Protein AF-A0A8K0NF55-F1 (afdb_monomer_lite)

Organism: NCBI:txid83212

Radius of gyration: 12.43 Å; chains: 1; bounding box: 38×30×27 Å

Sequence (95 aa):
MPTELEELVGFVAHANPQIRLAATENLVPYSLSEPAIFKTDGLKPIKHLKLLIRDHPKIAEHVLTILINLAGDPDVLRDLASDDAFIGVVLDHIV

InterPro domains:
  IPR016024 Armadillo-type fold [SSF48371] (4-85)

pLDDT: mean 95.07, std 5.81, range [56.84, 98.56]

Structure (mmCIF, N/CA/C/O backbone):
data_AF-A0A8K0NF55-F1
#
_entry.id   AF-A0A8K0NF55-F1
#
loop_
_atom_site.group_PDB
_atom_site.id
_atom_site.type_symbol
_atom_site.label_atom_id
_atom_site.label_alt_id
_atom_site.label_comp_id
_atom_site.label_asym_id
_atom_site.label_entity_id
_atom_site.label_seq_id
_atom_site.pdbx_PDB_ins_code
_atom_site.Cartn_x
_atom_site.Cartn_y
_atom_site.Cartn_z
_atom_site.occupancy
_atom_site.B_iso_or_equiv
_atom_site.auth_seq_id
_atom_site.auth_comp_id
_atom_site.auth_asym_id
_atom_site.auth_atom_id
_atom_site.pdbx_PDB_model_num
ATOM 1 N N . MET A 1 1 ? -19.345 11.347 -0.737 1.00 72.50 1 MET A N 1
ATOM 2 C CA . MET A 1 1 ? -18.258 12.177 -1.290 1.00 72.50 1 MET A CA 1
ATOM 3 C C . MET A 1 1 ? -16.984 11.631 -0.684 1.00 72.50 1 MET A C 1
ATOM 5 O O . MET A 1 1 ? -16.989 11.507 0.537 1.00 72.50 1 MET A O 1
ATOM 9 N N . PRO A 1 2 ? -15.996 11.211 -1.485 1.00 77.75 2 PRO A N 1
ATOM 10 C CA . PRO A 1 2 ? -14.702 10.818 -0.943 1.00 77.75 2 PRO A CA 1
ATOM 11 C C . PRO A 1 2 ? -14.030 12.025 -0.278 1.00 77.75 2 PRO A C 1
ATOM 13 O O . PRO A 1 2 ? -14.251 13.170 -0.674 1.00 77.75 2 PRO A O 1
ATOM 16 N N . THR A 1 3 ? -13.271 11.767 0.777 1.00 91.94 3 THR A N 1
ATOM 17 C CA . THR A 1 3 ? -12.401 12.767 1.408 1.00 91.94 3 THR A CA 1
ATOM 18 C C . THR A 1 3 ? -11.175 13.043 0.533 1.00 91.94 3 THR A C 1
ATOM 20 O O . THR A 1 3 ? -10.824 12.225 -0.317 1.00 91.94 3 THR A O 1
ATOM 23 N N . GLU A 1 4 ? -10.473 14.156 0.768 1.00 94.00 4 GLU A N 1
ATOM 24 C CA . GLU A 1 4 ? -9.234 14.488 0.038 1.00 94.00 4 GLU A CA 1
ATOM 25 C C . GLU A 1 4 ? -8.181 13.367 0.139 1.00 94.00 4 GLU A C 1
ATOM 27 O O . GLU A 1 4 ? -7.491 13.063 -0.834 1.00 94.00 4 GLU A O 1
ATOM 32 N N . LEU A 1 5 ? -8.094 12.694 1.293 1.00 94.12 5 LEU A N 1
ATOM 33 C CA . LEU A 1 5 ? -7.184 11.563 1.491 1.00 94.12 5 LEU A CA 1
ATOM 34 C C . LEU A 1 5 ? -7.627 10.308 0.732 1.00 94.12 5 LEU A C 1
ATOM 36 O O . LEU A 1 5 ? -6.790 9.609 0.168 1.00 94.12 5 LEU A O 1
ATOM 40 N N . GLU A 1 6 ? -8.927 10.021 0.670 1.00 93.12 6 GLU A N 1
ATOM 41 C CA . GLU A 1 6 ? -9.442 8.903 -0.130 1.00 93.12 6 GLU A CA 1
ATOM 42 C C . GLU A 1 6 ? -9.233 9.139 -1.634 1.00 93.12 6 GLU A C 1
ATOM 44 O O . GLU A 1 6 ? -8.886 8.206 -2.362 1.00 93.12 6 GLU A O 1
ATOM 49 N N . GLU A 1 7 ? -9.372 10.383 -2.104 1.00 94.44 7 GLU A N 1
ATOM 50 C CA . GLU A 1 7 ? -9.021 10.761 -3.477 1.00 94.44 7 GLU A CA 1
ATOM 51 C C . GLU A 1 7 ? -7.520 10.584 -3.740 1.00 94.44 7 GLU A C 1
ATOM 53 O O . GLU A 1 7 ? -7.135 10.003 -4.760 1.00 94.44 7 GLU A O 1
ATOM 58 N N . LEU A 1 8 ? -6.669 10.995 -2.791 1.00 96.31 8 LEU A N 1
ATOM 59 C CA . LEU A 1 8 ? -5.220 10.811 -2.872 1.00 96.31 8 LEU A CA 1
ATOM 60 C C . LEU A 1 8 ? -4.830 9.328 -2.968 1.00 96.31 8 LEU A C 1
ATOM 62 O O . LEU A 1 8 ? -4.000 8.957 -3.802 1.00 96.31 8 LEU A O 1
ATOM 66 N N . VAL A 1 9 ? -5.469 8.462 -2.177 1.00 96.88 9 VAL A N 1
ATOM 67 C CA . VAL A 1 9 ? -5.312 7.000 -2.267 1.00 96.88 9 VAL A CA 1
ATOM 68 C C . VAL A 1 9 ? -5.760 6.469 -3.636 1.00 96.88 9 VAL A C 1
ATOM 70 O O . VAL A 1 9 ? -5.155 5.541 -4.179 1.00 96.88 9 VAL A O 1
ATOM 73 N N . GLY A 1 10 ? -6.776 7.078 -4.250 1.00 95.44 10 GLY A N 1
ATOM 74 C CA . GLY A 1 10 ? -7.214 6.749 -5.607 1.00 95.44 10 GLY A CA 1
ATOM 75 C C . GLY A 1 10 ? -6.125 6.949 -6.670 1.00 95.44 10 GLY A C 1
ATOM 76 O O . GLY A 1 10 ? -6.023 6.153 -7.609 1.00 95.44 10 GLY A O 1
ATOM 77 N N . PHE A 1 11 ? -5.256 7.952 -6.507 1.00 97.00 11 PHE A N 1
ATOM 78 C CA . PHE A 1 11 ? -4.189 8.257 -7.471 1.00 97.00 11 PHE A CA 1
ATOM 79 C C . PHE A 1 11 ? -3.059 7.229 -7.519 1.00 97.00 11 PHE A C 1
ATOM 81 O O . PHE A 1 11 ? -2.304 7.193 -8.492 1.00 97.00 11 PHE A O 1
ATOM 88 N N . VAL A 1 12 ? -2.973 6.335 -6.535 1.00 95.75 12 VAL A N 1
ATOM 89 C CA . VAL A 1 12 ? -1.982 5.252 -6.507 1.00 95.75 12 VAL A CA 1
ATOM 90 C C . VAL A 1 12 ? -2.144 4.324 -7.724 1.00 95.75 12 VAL A C 1
ATOM 92 O O . VAL A 1 12 ? -1.165 3.822 -8.261 1.00 95.75 12 VAL A O 1
ATOM 95 N N . ALA A 1 13 ? -3.363 4.157 -8.246 1.00 93.06 13 ALA A N 1
ATOM 96 C CA . ALA A 1 13 ? -3.629 3.354 -9.447 1.00 93.06 13 ALA A CA 1
ATOM 97 C C . ALA A 1 13 ? -3.651 4.164 -10.757 1.00 93.06 13 ALA A C 1
ATOM 99 O O . ALA A 1 13 ? -4.085 3.663 -11.796 1.00 93.06 13 ALA A O 1
ATOM 100 N N . HIS A 1 14 ? -3.224 5.428 -10.735 1.00 96.75 14 HIS A N 1
ATOM 101 C CA . HIS A 1 14 ? -3.292 6.291 -11.909 1.00 96.75 14 HIS A CA 1
ATOM 102 C C . HIS A 1 14 ? -2.303 5.845 -13.002 1.00 96.75 14 HIS A C 1
ATOM 104 O O . HIS A 1 14 ? -1.182 5.439 -12.708 1.00 96.75 14 HIS A O 1
ATOM 110 N N . ALA A 1 15 ? -2.671 5.965 -14.283 1.00 94.62 15 ALA A N 1
ATOM 111 C CA . ALA A 1 15 ? -1.836 5.503 -15.403 1.00 94.62 15 ALA A CA 1
ATOM 112 C C . ALA A 1 15 ? -0.504 6.272 -15.541 1.00 94.62 15 ALA A C 1
ATOM 114 O O . ALA A 1 15 ? 0.514 5.703 -15.932 1.00 94.62 15 ALA A O 1
ATOM 115 N N . ASN A 1 16 ? -0.496 7.560 -15.186 1.00 96.56 16 ASN A N 1
ATOM 116 C CA . ASN A 1 16 ? 0.694 8.416 -15.221 1.00 96.56 16 ASN A CA 1
ATOM 117 C C . ASN A 1 16 ? 1.642 8.143 -14.024 1.00 96.56 16 ASN A C 1
ATOM 119 O O . ASN A 1 16 ? 1.236 8.407 -12.888 1.00 96.56 16 ASN A O 1
ATOM 123 N N . PRO A 1 17 ? 2.904 7.716 -14.250 1.00 95.94 17 PRO A N 1
ATOM 124 C CA . PRO A 1 17 ? 3.876 7.458 -13.181 1.00 95.94 17 PRO A CA 1
ATOM 125 C C . PRO A 1 17 ? 4.194 8.671 -12.300 1.00 95.94 17 PRO A C 1
ATOM 127 O O . PRO A 1 17 ? 4.417 8.512 -11.107 1.00 95.94 17 PRO A O 1
ATOM 130 N N . GLN A 1 18 ? 4.176 9.890 -12.852 1.00 97.31 18 GLN A N 1
ATOM 131 C CA . GLN A 1 18 ? 4.424 11.118 -12.083 1.00 97.31 18 GLN A CA 1
ATOM 132 C C . GLN A 1 18 ? 3.334 11.347 -11.027 1.00 97.31 18 GLN A C 1
ATOM 134 O O . GLN A 1 18 ? 3.624 11.775 -9.914 1.00 97.31 18 GLN A O 1
ATOM 139 N N . ILE A 1 19 ? 2.084 11.012 -11.363 1.00 97.75 19 ILE A N 1
ATOM 140 C CA . ILE A 1 19 ? 0.954 11.116 -10.433 1.00 97.75 19 ILE A CA 1
ATOM 141 C C . ILE A 1 19 ? 1.076 10.055 -9.338 1.00 97.75 19 ILE A C 1
ATOM 143 O O . ILE A 1 19 ? 0.894 10.376 -8.169 1.00 97.75 19 ILE A O 1
ATOM 147 N N . ARG A 1 20 ? 1.456 8.819 -9.688 1.00 97.69 20 ARG A N 1
ATOM 148 C CA . ARG A 1 20 ? 1.711 7.769 -8.688 1.00 97.69 20 ARG A CA 1
ATOM 149 C C . ARG A 1 20 ? 2.860 8.133 -7.755 1.00 97.69 20 ARG A C 1
ATOM 151 O O . ARG A 1 20 ? 2.748 7.927 -6.551 1.00 97.69 20 ARG A O 1
ATOM 158 N N . LEU A 1 21 ? 3.937 8.707 -8.290 1.00 97.94 21 LEU A N 1
ATOM 159 C CA . LEU A 1 21 ? 5.065 9.186 -7.495 1.00 97.94 21 LEU A CA 1
ATOM 160 C C . LEU A 1 21 ? 4.617 10.243 -6.485 1.00 97.94 21 LEU A C 1
ATOM 162 O O . LEU A 1 21 ? 4.826 10.054 -5.292 1.00 97.94 21 LEU A O 1
ATOM 166 N N . ALA A 1 22 ? 3.935 11.294 -6.944 1.00 98.19 22 ALA A N 1
ATOM 167 C CA . ALA A 1 22 ? 3.429 12.334 -6.056 1.00 98.19 22 ALA A CA 1
ATOM 168 C C . ALA A 1 22 ? 2.441 11.776 -5.018 1.00 98.19 22 ALA A C 1
ATOM 170 O O . ALA A 1 22 ? 2.512 12.136 -3.846 1.00 98.19 22 ALA A O 1
ATOM 171 N N . ALA A 1 23 ? 1.541 10.874 -5.419 1.00 98.12 23 ALA A N 1
ATOM 172 C CA . ALA A 1 23 ? 0.587 10.259 -4.503 1.00 98.12 23 ALA A CA 1
ATOM 173 C C . ALA A 1 23 ? 1.297 9.442 -3.417 1.00 98.12 23 ALA A C 1
ATOM 175 O O . ALA A 1 23 ? 1.073 9.664 -2.233 1.00 98.12 23 ALA A O 1
ATOM 176 N N . THR A 1 24 ? 2.187 8.530 -3.811 1.00 98.06 24 THR A N 1
ATOM 177 C CA . THR A 1 24 ? 2.911 7.662 -2.869 1.00 98.06 24 THR A CA 1
ATOM 178 C C . THR A 1 24 ? 3.822 8.450 -1.931 1.00 98.06 24 THR A C 1
ATOM 180 O O . THR A 1 24 ? 3.811 8.160 -0.741 1.00 98.06 24 THR A O 1
ATOM 183 N N . GLU A 1 25 ? 4.520 9.486 -2.412 1.00 98.38 25 GLU A N 1
ATOM 184 C CA . GLU A 1 25 ? 5.342 10.383 -1.582 1.00 98.38 25 GLU A CA 1
ATOM 185 C C . GLU A 1 25 ? 4.503 11.086 -0.502 1.00 98.38 25 GLU A C 1
ATOM 187 O O . GLU A 1 25 ? 4.862 11.070 0.676 1.00 98.38 25 GLU A O 1
ATOM 192 N N . ASN A 1 26 ? 3.339 11.630 -0.874 1.00 98.44 26 ASN A N 1
ATOM 193 C CA . ASN A 1 26 ? 2.446 12.307 0.071 1.00 98.44 26 ASN A CA 1
ATOM 194 C C . ASN A 1 26 ? 1.705 11.343 1.009 1.00 98.44 26 ASN A C 1
ATOM 196 O O . ASN A 1 26 ? 1.307 11.745 2.097 1.00 98.44 26 ASN A O 1
ATOM 200 N N . LEU A 1 27 ? 1.521 10.078 0.623 1.00 98.38 27 LEU A N 1
ATOM 201 C CA . LEU A 1 27 ? 0.812 9.075 1.426 1.00 98.38 27 LEU A CA 1
ATOM 202 C C . LEU A 1 27 ? 1.670 8.444 2.531 1.00 98.38 27 LEU A C 1
ATOM 204 O O . LEU A 1 27 ? 1.106 7.859 3.459 1.00 98.38 27 LEU A O 1
ATOM 208 N N . VAL A 1 28 ? 3.003 8.570 2.481 1.00 98.56 28 VAL A N 1
ATOM 209 C CA . VAL A 1 28 ? 3.899 7.953 3.478 1.00 98.56 28 VAL A CA 1
ATOM 210 C C . VAL A 1 28 ? 3.527 8.328 4.921 1.00 98.56 28 VAL A C 1
ATOM 212 O O . VAL A 1 28 ? 3.343 7.408 5.720 1.00 98.56 28 VAL A O 1
ATOM 215 N N . PRO A 1 29 ? 3.342 9.609 5.301 1.00 98.25 29 PRO A N 1
ATOM 216 C CA . PRO A 1 29 ? 3.013 9.964 6.686 1.00 98.25 29 PRO A CA 1
ATOM 217 C C . PRO A 1 29 ? 1.665 9.386 7.148 1.00 98.25 29 PRO A C 1
ATOM 219 O O . PRO A 1 29 ? 1.525 8.953 8.293 1.00 98.25 29 PRO A O 1
ATOM 222 N N . TYR A 1 30 ? 0.693 9.30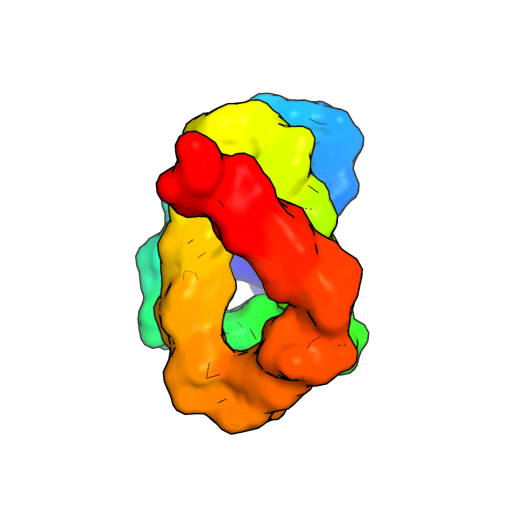5 6.235 1.00 98.25 30 TYR A N 1
ATOM 223 C CA . TYR A 1 30 ? -0.658 8.824 6.531 1.00 98.25 30 TYR A CA 1
ATOM 224 C C . TYR A 1 30 ? -0.738 7.314 6.737 1.00 98.25 30 TYR A C 1
ATOM 226 O O . TYR A 1 30 ? -1.671 6.838 7.377 1.00 98.25 30 TYR A O 1
ATOM 234 N N . SER A 1 31 ? 0.262 6.554 6.282 1.00 98.31 31 SER A N 1
ATOM 235 C CA . SER A 1 31 ? 0.370 5.128 6.623 1.00 98.31 31 SER A CA 1
ATOM 236 C C . SER A 1 31 ? 0.555 4.877 8.127 1.00 98.31 31 SER A C 1
ATOM 238 O O . SER A 1 31 ? 0.257 3.783 8.597 1.00 98.31 31 SER A O 1
ATOM 240 N N . LEU A 1 32 ? 0.992 5.893 8.886 1.00 97.06 32 LEU A N 1
ATOM 241 C CA . LEU A 1 32 ? 1.087 5.860 10.346 1.00 97.06 32 LEU A CA 1
ATOM 242 C C . LEU A 1 32 ? -0.086 6.578 11.023 1.00 97.06 32 LEU A C 1
ATOM 244 O O . LEU A 1 32 ? -0.648 6.051 11.981 1.00 97.06 32 LEU A O 1
ATOM 248 N N . SER A 1 33 ? -0.445 7.781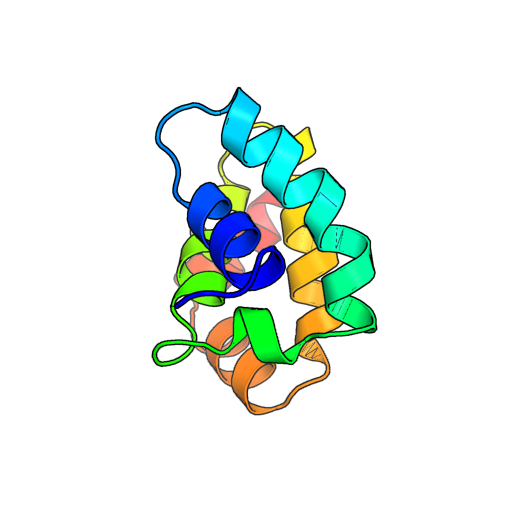 10.560 1.00 97.75 33 SER A N 1
ATOM 249 C CA . SER A 1 33 ? -1.456 8.603 11.239 1.00 97.75 33 SER A CA 1
ATOM 250 C C . SER A 1 33 ? -2.896 8.200 10.915 1.00 97.75 33 SER A C 1
ATOM 252 O O . SER A 1 33 ? -3.763 8.325 11.776 1.00 97.75 33 SER A O 1
ATOM 254 N N . GLU A 1 34 ? -3.163 7.715 9.699 1.00 97.44 34 GLU A N 1
ATOM 255 C CA . GLU A 1 34 ? -4.512 7.415 9.199 1.00 97.44 34 GLU A CA 1
ATOM 256 C C . GLU A 1 34 ? -4.566 6.098 8.396 1.00 97.44 34 GLU A C 1
ATOM 258 O O . GLU A 1 34 ? -5.060 6.066 7.269 1.00 97.44 34 GLU A O 1
ATOM 263 N N . PRO A 1 35 ? -4.122 4.955 8.954 1.00 97.31 35 PRO A N 1
ATOM 264 C CA . PRO A 1 35 ? -3.998 3.694 8.211 1.00 97.31 35 PRO A CA 1
ATOM 265 C C . PRO A 1 35 ? -5.330 3.156 7.651 1.00 97.31 35 PRO A C 1
ATOM 267 O O . PRO A 1 35 ? -5.341 2.333 6.735 1.00 97.31 35 PRO A O 1
ATOM 270 N N . ALA A 1 36 ? -6.471 3.613 8.176 1.00 96.25 36 ALA A N 1
ATOM 271 C CA . ALA A 1 36 ? -7.797 3.177 7.745 1.00 96.25 36 ALA A CA 1
ATOM 272 C C . ALA A 1 36 ? -8.093 3.490 6.265 1.00 96.25 36 ALA A C 1
ATOM 274 O O . ALA A 1 36 ? -8.768 2.689 5.615 1.00 96.25 36 ALA A O 1
ATOM 275 N N . ILE A 1 37 ? -7.545 4.581 5.711 1.00 96.69 37 ILE A N 1
ATOM 276 C CA . ILE A 1 37 ? -7.792 4.994 4.315 1.00 96.69 37 ILE A CA 1
ATOM 277 C C . ILE A 1 37 ? -7.275 3.965 3.296 1.00 96.69 37 ILE A C 1
ATOM 279 O O . ILE A 1 37 ? -7.789 3.868 2.183 1.00 96.69 37 ILE A O 1
ATOM 283 N N . PHE A 1 38 ? -6.296 3.143 3.687 1.00 97.88 38 PHE A N 1
ATOM 284 C CA . PHE A 1 38 ? -5.721 2.097 2.841 1.00 97.88 38 PHE A CA 1
ATOM 285 C C . PHE A 1 38 ? -6.525 0.792 2.870 1.00 97.88 38 PHE A C 1
ATOM 287 O O . PHE A 1 38 ? -6.328 -0.072 2.018 1.00 97.88 38 PHE A O 1
ATOM 294 N N . LYS A 1 39 ? -7.444 0.627 3.830 1.00 96.31 39 LYS A N 1
ATOM 295 C CA . LYS A 1 39 ? -8.216 -0.613 4.021 1.00 96.31 39 LYS A CA 1
ATOM 296 C C . LYS A 1 39 ? -9.586 -0.597 3.336 1.00 96.31 39 LYS A C 1
ATOM 298 O O . LYS A 1 39 ? -10.349 -1.557 3.462 1.00 96.31 39 LYS A O 1
ATOM 303 N N . THR A 1 40 ? -9.895 0.469 2.604 1.00 94.12 40 THR A N 1
ATOM 304 C CA . THR A 1 40 ? -11.155 0.637 1.874 1.00 94.12 40 THR A CA 1
ATOM 305 C C . THR A 1 40 ? -11.361 -0.459 0.824 1.00 94.12 40 THR A C 1
ATOM 307 O O . THR A 1 40 ? -10.417 -1.109 0.359 1.00 94.12 40 THR A O 1
ATOM 310 N N . ASP A 1 41 ? -12.629 -0.708 0.489 1.00 93.44 41 ASP A N 1
ATOM 311 C CA . ASP A 1 41 ? -13.052 -1.652 -0.553 1.00 93.44 41 ASP A CA 1
ATOM 312 C C . ASP A 1 41 ? -12.403 -3.047 -0.461 1.00 93.44 41 ASP A C 1
ATOM 314 O O . ASP A 1 41 ? -12.008 -3.640 -1.467 1.00 93.44 41 ASP A O 1
ATOM 318 N N . GLY A 1 42 ? -12.256 -3.584 0.756 1.00 94.06 42 GLY A N 1
ATOM 319 C CA . GLY A 1 42 ? -11.660 -4.908 0.963 1.00 94.06 42 GLY A CA 1
ATOM 320 C C . GLY A 1 42 ? -10.167 -4.945 0.626 1.00 94.06 42 GLY A C 1
ATOM 321 O O . GLY A 1 42 ? -9.710 -5.827 -0.116 1.00 94.06 42 GLY A O 1
ATOM 322 N N . LEU A 1 43 ? -9.420 -3.975 1.166 1.00 96.69 43 LEU A N 1
ATOM 323 C CA . LEU A 1 43 ? -7.971 -3.807 0.988 1.00 96.69 43 LEU A CA 1
ATOM 324 C C . LEU A 1 43 ? -7.555 -3.538 -0.469 1.00 96.69 43 LEU A C 1
ATOM 326 O O . LEU A 1 43 ? -6.439 -3.861 -0.882 1.00 96.69 43 LEU A O 1
ATOM 330 N N . LYS A 1 44 ? -8.441 -2.951 -1.280 1.00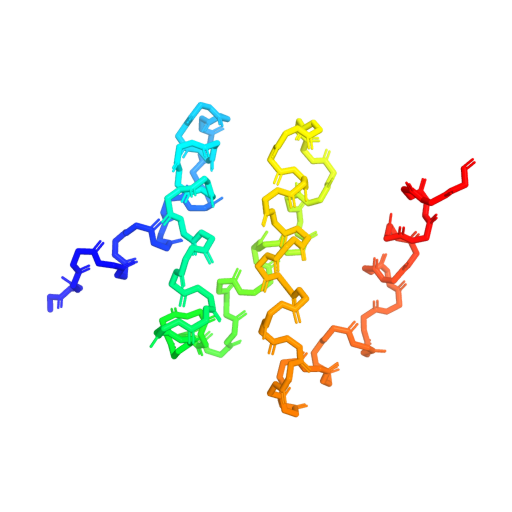 96.44 44 LYS A N 1
ATOM 331 C CA . LYS A 1 44 ? -8.137 -2.631 -2.682 1.00 96.44 44 LYS A CA 1
ATOM 332 C C . LYS A 1 44 ? -6.921 -1.701 -2.829 1.00 96.44 44 LYS A C 1
ATOM 334 O O . LYS A 1 44 ? -6.078 -2.006 -3.676 1.00 96.44 44 LYS A O 1
ATOM 339 N N . PRO A 1 45 ? -6.749 -0.637 -2.017 1.00 97.44 45 PRO A N 1
ATOM 340 C CA . PRO A 1 45 ? -5.541 0.184 -2.083 1.00 97.44 45 PRO A CA 1
ATOM 341 C C . PRO A 1 45 ? -4.256 -0.602 -1.811 1.00 97.44 45 PRO A C 1
ATOM 343 O O . PRO A 1 45 ? -3.272 -0.423 -2.521 1.00 97.44 45 PRO A O 1
ATOM 346 N N . ILE A 1 46 ? -4.274 -1.524 -0.845 1.00 97.94 46 ILE A N 1
ATOM 347 C CA . ILE A 1 46 ? -3.121 -2.380 -0.518 1.00 97.94 46 ILE A CA 1
ATOM 348 C C . ILE A 1 46 ? -2.752 -3.259 -1.710 1.00 97.94 46 ILE A C 1
ATOM 350 O O . ILE A 1 46 ? -1.585 -3.343 -2.084 1.00 97.94 46 ILE A O 1
ATOM 354 N N . LYS A 1 47 ? -3.746 -3.848 -2.379 1.00 96.44 47 LYS A N 1
ATOM 355 C CA . LYS A 1 47 ? -3.525 -4.646 -3.595 1.00 96.44 47 LYS A CA 1
ATOM 356 C C . LYS A 1 47 ? -2.912 -3.819 -4.725 1.00 96.44 47 LYS A C 1
ATOM 358 O O . LYS A 1 47 ? -2.036 -4.319 -5.421 1.00 96.44 47 LYS A O 1
ATOM 363 N N . HIS A 1 48 ? -3.321 -2.560 -4.894 1.00 97.00 48 HIS A N 1
ATOM 364 C CA . HIS A 1 48 ? -2.679 -1.662 -5.857 1.00 97.00 48 HIS A CA 1
ATOM 365 C C . HIS A 1 48 ? -1.234 -1.338 -5.464 1.00 97.00 48 HIS A C 1
ATOM 367 O O . HIS A 1 48 ? -0.350 -1.428 -6.310 1.00 97.00 48 HIS A O 1
ATOM 373 N N . LEU A 1 49 ? -0.982 -1.027 -4.189 1.00 97.56 49 LEU A N 1
ATOM 374 C CA . LEU A 1 49 ? 0.362 -0.767 -3.671 1.00 97.56 49 LEU A CA 1
ATOM 375 C C . LEU A 1 49 ? 1.301 -1.951 -3.934 1.00 97.56 49 LEU A C 1
ATOM 377 O O . LEU A 1 49 ? 2.392 -1.742 -4.454 1.00 97.56 49 LEU A O 1
ATOM 381 N N . LYS A 1 50 ? 0.862 -3.195 -3.699 1.00 96.94 50 LYS A N 1
ATOM 382 C CA . LYS A 1 50 ? 1.661 -4.400 -3.997 1.00 96.94 50 LYS A CA 1
ATOM 383 C C . LYS A 1 50 ? 2.192 -4.437 -5.436 1.00 96.94 50 LYS A C 1
ATOM 385 O O . LYS A 1 50 ? 3.330 -4.839 -5.663 1.00 96.94 50 LYS A O 1
ATOM 390 N N . LEU A 1 51 ? 1.394 -3.995 -6.410 1.00 95.38 51 LEU A N 1
ATOM 391 C CA . LEU A 1 51 ? 1.787 -3.981 -7.824 1.00 95.38 51 LEU A CA 1
ATOM 392 C C . LEU A 1 51 ? 2.837 -2.907 -8.140 1.00 95.38 51 LEU A C 1
ATOM 394 O O . LEU A 1 51 ? 3.646 -3.096 -9.049 1.00 95.38 51 LEU A O 1
ATOM 398 N N . LEU A 1 52 ? 2.842 -1.801 -7.391 1.00 95.62 52 LEU A N 1
ATOM 399 C CA . LEU A 1 52 ? 3.740 -0.669 -7.621 1.00 95.62 52 LEU A CA 1
ATOM 400 C C . LEU A 1 52 ? 5.176 -0.896 -7.151 1.00 95.62 52 LEU A C 1
ATOM 402 O O . LEU A 1 52 ? 6.042 -0.089 -7.473 1.00 95.62 52 LEU A O 1
ATOM 406 N N . ILE A 1 53 ? 5.465 -1.989 -6.442 1.00 93.94 53 ILE A N 1
ATOM 407 C CA . ILE A 1 53 ? 6.852 -2.334 -6.098 1.00 93.94 53 ILE A CA 1
ATOM 408 C C . ILE A 1 53 ? 7.700 -2.521 -7.362 1.00 93.94 53 ILE A C 1
ATOM 410 O O . ILE A 1 53 ? 8.870 -2.174 -7.373 1.00 93.94 53 ILE A O 1
ATOM 414 N N . ARG A 1 54 ? 7.104 -3.008 -8.458 1.00 92.00 54 ARG A N 1
ATOM 415 C CA . ARG A 1 54 ? 7.793 -3.196 -9.748 1.00 92.00 54 ARG A CA 1
ATOM 416 C C . ARG A 1 54 ? 7.868 -1.926 -10.608 1.00 92.00 54 ARG A C 1
ATOM 418 O O . ARG A 1 54 ? 8.259 -2.002 -11.771 1.00 92.00 54 ARG A O 1
ATOM 425 N N . ASP A 1 55 ? 7.406 -0.793 -10.091 1.00 92.12 55 ASP A N 1
ATOM 426 C CA . ASP A 1 55 ? 7.420 0.488 -10.795 1.00 92.12 55 ASP A CA 1
ATOM 427 C C . ASP A 1 55 ? 8.802 1.163 -10.680 1.00 92.12 55 ASP A C 1
ATOM 429 O O . ASP A 1 55 ? 9.807 0.537 -10.348 1.00 92.12 55 ASP A O 1
ATOM 433 N N . HIS A 1 56 ? 8.875 2.464 -10.964 1.00 91.88 56 HIS A N 1
ATOM 434 C CA . HIS A 1 56 ? 10.080 3.263 -10.788 1.00 91.88 56 HIS A CA 1
ATOM 435 C C . HIS A 1 56 ? 10.655 3.126 -9.357 1.00 91.88 56 HIS A C 1
ATOM 437 O O . HIS A 1 56 ? 9.887 3.237 -8.398 1.00 91.88 56 HIS A O 1
ATOM 443 N N . PRO A 1 57 ? 11.989 3.010 -9.171 1.00 93.44 57 PRO A N 1
ATOM 444 C CA . PRO A 1 57 ? 12.602 2.722 -7.865 1.00 93.44 57 PRO A CA 1
ATOM 445 C C . PRO A 1 57 ? 12.147 3.630 -6.714 1.00 93.44 57 PRO A C 1
ATOM 447 O O . PRO A 1 57 ? 11.863 3.158 -5.619 1.00 93.44 57 PRO A O 1
ATOM 450 N N . LYS A 1 58 ? 11.996 4.935 -6.973 1.00 95.50 58 LYS A N 1
ATOM 451 C CA . LYS A 1 58 ? 11.513 5.891 -5.961 1.00 95.50 58 LYS A CA 1
ATOM 452 C C . LYS A 1 58 ? 10.054 5.643 -5.533 1.00 95.50 58 LYS A C 1
ATOM 454 O O . LYS A 1 58 ? 9.707 5.856 -4.379 1.00 95.50 58 LYS A O 1
ATOM 459 N N . ILE A 1 59 ? 9.201 5.170 -6.444 1.00 96.69 59 ILE A N 1
ATOM 460 C CA . ILE A 1 59 ? 7.823 4.771 -6.112 1.00 96.69 59 ILE A CA 1
ATOM 461 C C . ILE A 1 59 ? 7.866 3.515 -5.243 1.00 96.69 59 ILE A C 1
ATOM 463 O O . ILE A 1 59 ? 7.214 3.475 -4.202 1.00 96.69 59 ILE A O 1
ATOM 467 N N . ALA A 1 60 ? 8.669 2.522 -5.638 1.00 95.62 60 ALA A N 1
ATOM 468 C CA . ALA A 1 60 ? 8.832 1.280 -4.892 1.00 95.62 60 ALA A CA 1
ATOM 469 C C . ALA A 1 60 ? 9.289 1.533 -3.444 1.00 95.62 60 ALA A C 1
ATOM 471 O O . ALA A 1 60 ? 8.733 0.945 -2.521 1.00 95.62 60 ALA A O 1
ATOM 472 N N . GLU A 1 61 ? 10.225 2.462 -3.229 1.00 96.31 61 GLU A N 1
ATOM 473 C CA . GLU A 1 61 ? 10.683 2.883 -1.897 1.00 96.31 61 GLU A CA 1
ATOM 474 C C . GLU A 1 61 ? 9.537 3.422 -1.020 1.00 96.31 61 GLU A C 1
ATOM 476 O O . GLU A 1 61 ? 9.337 2.967 0.113 1.00 96.31 61 GLU A O 1
ATOM 481 N N . HIS A 1 62 ? 8.744 4.363 -1.543 1.00 98.25 62 HIS A N 1
ATOM 482 C CA . HIS A 1 62 ? 7.599 4.921 -0.817 1.00 98.25 62 HIS A CA 1
ATOM 483 C C . HIS A 1 62 ? 6.536 3.857 -0.528 1.00 98.25 62 HIS A C 1
ATOM 485 O O . HIS A 1 62 ? 6.018 3.773 0.585 1.00 98.25 62 HIS A O 1
ATOM 491 N N . VAL A 1 63 ? 6.245 3.006 -1.510 1.00 97.75 63 VAL A N 1
ATOM 492 C CA . VAL A 1 63 ? 5.277 1.911 -1.394 1.00 97.75 63 VAL A CA 1
ATOM 493 C C . VAL A 1 63 ? 5.707 0.899 -0.339 1.00 97.75 63 VAL A C 1
ATOM 495 O O . VAL A 1 63 ? 4.897 0.536 0.510 1.00 97.75 63 VAL A O 1
ATOM 498 N N . LEU A 1 64 ? 6.969 0.465 -0.353 1.00 96.94 64 LEU A N 1
ATOM 499 C CA . LEU A 1 64 ? 7.509 -0.450 0.650 1.00 96.94 64 LEU A CA 1
ATOM 500 C C . LEU A 1 64 ? 7.408 0.157 2.049 1.00 96.94 64 LEU A C 1
ATOM 502 O O . LEU A 1 64 ? 6.944 -0.513 2.966 1.00 96.94 64 LEU A O 1
ATOM 506 N N . THR A 1 65 ? 7.748 1.439 2.198 1.00 98.19 65 THR A N 1
ATOM 507 C CA . THR A 1 65 ? 7.606 2.161 3.472 1.00 98.19 65 THR A CA 1
ATOM 508 C C . THR A 1 65 ? 6.156 2.146 3.968 1.00 98.19 65 THR A C 1
ATOM 510 O O . THR A 1 65 ? 5.899 1.813 5.124 1.00 98.19 65 THR A O 1
ATOM 513 N N . ILE A 1 66 ? 5.195 2.445 3.087 1.00 98.50 66 ILE A N 1
ATOM 514 C CA . ILE A 1 66 ? 3.762 2.408 3.410 1.00 98.50 66 ILE A CA 1
ATOM 515 C C . ILE A 1 66 ? 3.337 0.997 3.831 1.00 98.50 66 ILE A C 1
ATOM 517 O O . ILE A 1 66 ? 2.710 0.837 4.875 1.00 98.50 66 ILE A O 1
ATOM 521 N N . LEU A 1 67 ? 3.679 -0.032 3.050 1.00 98.06 67 LEU A N 1
ATOM 522 C CA . LEU A 1 67 ? 3.289 -1.414 3.345 1.00 98.06 67 LEU A CA 1
ATOM 523 C C . LEU A 1 67 ? 3.890 -1.911 4.664 1.00 98.06 67 LEU A C 1
ATOM 525 O O . LEU A 1 67 ? 3.194 -2.585 5.417 1.00 98.06 67 LEU A O 1
ATOM 529 N N . ILE A 1 68 ? 5.134 -1.536 4.979 1.00 97.62 68 ILE A N 1
ATOM 530 C CA . ILE A 1 68 ? 5.782 -1.842 6.263 1.00 97.62 68 ILE A CA 1
ATOM 531 C C . ILE A 1 68 ? 5.010 -1.206 7.422 1.00 97.62 68 ILE A C 1
ATOM 533 O O . ILE A 1 68 ? 4.699 -1.892 8.395 1.00 97.62 68 ILE A O 1
ATOM 537 N N . ASN A 1 69 ? 4.656 0.076 7.311 1.00 98.50 69 ASN A N 1
ATOM 538 C CA . ASN A 1 69 ? 3.899 0.774 8.351 1.00 98.50 69 ASN A CA 1
ATOM 539 C C . ASN A 1 69 ? 2.512 0.145 8.565 1.00 98.50 69 ASN A C 1
ATOM 541 O O . ASN A 1 69 ? 2.075 -0.033 9.702 1.00 98.50 69 ASN A O 1
ATOM 545 N N . LEU A 1 70 ? 1.839 -0.251 7.479 1.00 98.38 70 LEU A N 1
ATOM 546 C CA . LEU A 1 70 ? 0.519 -0.885 7.534 1.00 98.38 70 LEU A CA 1
ATOM 547 C C . LEU A 1 70 ? 0.561 -2.346 8.010 1.00 98.38 70 LEU A C 1
ATOM 549 O O . LEU A 1 70 ? -0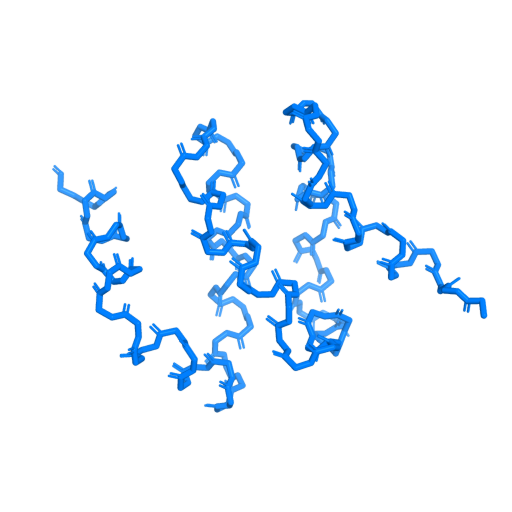.437 -2.835 8.535 1.00 98.38 70 LEU A O 1
ATOM 553 N N . ALA A 1 71 ? 1.694 -3.041 7.874 1.00 97.81 71 ALA A N 1
ATOM 554 C CA . ALA A 1 71 ? 1.847 -4.446 8.265 1.00 97.81 71 ALA A CA 1
ATOM 555 C C . ALA A 1 71 ? 1.763 -4.690 9.785 1.00 97.81 71 ALA A C 1
ATOM 557 O O . ALA A 1 71 ? 1.728 -5.841 10.217 1.00 97.81 71 ALA A O 1
ATOM 558 N N . GLY A 1 72 ? 1.696 -3.637 10.607 1.00 95.06 72 GLY A N 1
ATOM 559 C CA . GLY A 1 72 ? 1.331 -3.764 12.021 1.00 95.06 72 GLY A CA 1
ATOM 560 C C . GLY A 1 72 ? -0.123 -4.210 12.241 1.00 95.06 72 GLY A C 1
ATOM 561 O O . GLY A 1 72 ? -0.450 -4.736 13.304 1.00 95.06 72 GLY A O 1
ATOM 562 N N . ASP A 1 73 ? -0.996 -4.027 11.247 1.00 97.50 73 ASP A N 1
ATOM 563 C CA . ASP A 1 73 ? -2.380 -4.496 11.280 1.00 97.50 73 ASP A CA 1
ATOM 564 C C . ASP A 1 73 ? -2.463 -5.987 10.873 1.00 97.50 73 ASP A C 1
ATOM 566 O O . ASP A 1 73 ? -1.972 -6.352 9.801 1.00 97.50 73 ASP A O 1
ATOM 570 N N . PRO A 1 74 ? -3.092 -6.867 11.680 1.00 97.19 74 PRO A N 1
ATOM 571 C CA . PRO A 1 74 ? -3.136 -8.304 11.399 1.00 97.19 74 PRO A CA 1
ATOM 572 C C . PRO A 1 74 ? -3.816 -8.691 10.082 1.00 97.19 74 PRO A C 1
ATOM 574 O O . PRO A 1 74 ? -3.434 -9.696 9.478 1.00 97.19 74 PRO A O 1
ATOM 577 N N . ASP A 1 75 ? -4.822 -7.935 9.638 1.00 96.31 75 ASP A N 1
ATOM 578 C CA . ASP A 1 75 ? -5.532 -8.239 8.395 1.00 96.31 75 ASP A CA 1
ATOM 579 C C . ASP A 1 75 ? -4.678 -7.863 7.186 1.00 96.31 75 ASP A C 1
ATOM 581 O O . ASP A 1 75 ? -4.609 -8.621 6.216 1.00 96.31 75 ASP A O 1
ATOM 585 N N . VAL A 1 76 ? -3.958 -6.742 7.280 1.00 98.06 76 VAL A N 1
ATOM 586 C CA . VAL A 1 76 ? -2.973 -6.339 6.270 1.00 98.06 76 VAL A CA 1
ATOM 587 C C . VAL A 1 76 ? -1.820 -7.330 6.225 1.00 98.06 76 VAL A C 1
ATOM 589 O O . VAL A 1 76 ? -1.495 -7.835 5.154 1.00 98.06 76 VAL A O 1
ATOM 592 N N . LEU A 1 77 ? -1.236 -7.670 7.376 1.00 98.12 77 LEU A N 1
ATOM 593 C CA . LEU A 1 77 ? -0.146 -8.639 7.453 1.00 98.12 77 LEU A CA 1
ATOM 594 C C . LEU A 1 77 ? -0.547 -9.977 6.829 1.00 98.12 77 LEU A C 1
ATOM 596 O O . LEU A 1 77 ? 0.235 -10.563 6.085 1.00 98.12 77 LEU A O 1
ATOM 600 N N . ARG A 1 78 ? -1.773 -10.445 7.091 1.00 97.69 78 ARG A N 1
ATOM 601 C CA . ARG A 1 78 ? -2.295 -11.671 6.485 1.00 97.69 78 ARG A CA 1
ATOM 602 C C . ARG A 1 78 ? -2.420 -11.549 4.963 1.00 97.69 78 ARG A C 1
ATOM 604 O O . ARG A 1 78 ? -2.024 -12.485 4.277 1.00 97.69 78 ARG A O 1
ATOM 611 N N . ASP A 1 79 ? -2.930 -10.437 4.427 1.00 97.38 79 ASP A N 1
ATOM 612 C CA . ASP A 1 79 ? -3.034 -10.209 2.969 1.00 97.38 79 ASP A CA 1
ATOM 613 C C . ASP A 1 79 ? -1.661 -10.149 2.277 1.00 97.38 79 ASP A C 1
ATOM 615 O O . ASP A 1 79 ? -1.511 -10.642 1.160 1.00 97.38 79 ASP A O 1
ATOM 619 N N . LEU A 1 80 ? -0.647 -9.586 2.944 1.00 97.38 80 LEU A N 1
ATOM 620 C CA . LEU A 1 80 ? 0.723 -9.535 2.426 1.00 97.38 80 LEU A CA 1
ATOM 621 C C . LEU A 1 80 ? 1.414 -10.903 2.500 1.00 97.38 80 LEU A C 1
ATOM 623 O O . LEU A 1 80 ? 1.993 -11.357 1.519 1.00 97.38 80 LEU A O 1
ATOM 627 N N . ALA A 1 81 ? 1.348 -11.568 3.656 1.00 97.12 81 ALA A N 1
ATOM 628 C CA . ALA A 1 81 ? 2.079 -12.808 3.920 1.00 97.12 81 ALA A CA 1
ATOM 629 C C . ALA A 1 81 ? 1.470 -14.049 3.249 1.00 97.12 81 ALA A C 1
ATOM 631 O O . ALA A 1 81 ? 2.136 -15.075 3.167 1.00 97.12 81 ALA A O 1
ATOM 632 N N . SER A 1 82 ? 0.213 -13.978 2.800 1.00 97.19 82 SER A N 1
ATOM 633 C CA . SER A 1 82 ? -0.445 -15.064 2.054 1.00 97.19 82 SER A CA 1
ATOM 634 C C . SER A 1 82 ? -0.311 -14.940 0.532 1.00 97.19 82 SER A C 1
ATOM 636 O O . SER A 1 82 ? -0.813 -15.794 -0.198 1.00 97.19 82 SER A O 1
ATOM 638 N N . ASP A 1 83 ? 0.358 -13.895 0.045 1.00 97.12 83 ASP A N 1
ATOM 639 C CA . ASP A 1 83 ? 0.581 -13.638 -1.376 1.00 97.12 83 ASP A CA 1
ATOM 640 C C . ASP A 1 83 ? 2.020 -14.016 -1.761 1.00 97.12 83 ASP A C 1
ATOM 642 O O . ASP A 1 83 ? 2.923 -13.179 -1.791 1.00 97.12 83 ASP A O 1
ATOM 646 N N . ASP A 1 84 ? 2.244 -15.301 -2.050 1.00 97.12 84 ASP A N 1
ATOM 647 C CA . ASP A 1 84 ? 3.573 -15.835 -2.392 1.00 97.12 84 ASP A CA 1
ATOM 648 C C . ASP A 1 84 ? 4.219 -15.099 -3.579 1.00 97.12 84 ASP A C 1
ATOM 650 O O . ASP A 1 84 ? 5.435 -14.898 -3.618 1.00 97.12 84 ASP A O 1
ATOM 654 N N . ALA A 1 85 ? 3.405 -14.662 -4.547 1.00 95.31 85 ALA A N 1
ATOM 655 C CA . ALA A 1 85 ? 3.884 -13.924 -5.708 1.00 95.31 85 ALA A CA 1
ATOM 656 C C . ALA A 1 85 ? 4.418 -12.545 -5.308 1.00 95.31 85 ALA A C 1
ATOM 658 O O . ALA A 1 85 ? 5.472 -12.131 -5.792 1.00 95.31 85 ALA A O 1
ATOM 659 N N . PHE A 1 86 ? 3.717 -11.843 -4.417 1.00 95.44 86 PHE A N 1
ATOM 660 C CA . PHE A 1 86 ? 4.190 -10.589 -3.842 1.00 95.44 86 PHE A CA 1
ATOM 661 C C . PHE A 1 86 ? 5.475 -10.778 -3.029 1.00 95.44 86 PHE A C 1
ATOM 663 O O . PHE A 1 86 ? 6.429 -10.024 -3.225 1.00 95.44 86 PHE A O 1
ATOM 670 N N . ILE A 1 87 ? 5.537 -11.799 -2.170 1.00 95.62 87 ILE A N 1
ATOM 671 C CA . ILE A 1 87 ? 6.737 -12.086 -1.370 1.00 95.62 87 ILE A CA 1
ATOM 672 C C . ILE A 1 87 ? 7.948 -12.348 -2.270 1.00 95.62 87 ILE A C 1
ATOM 674 O O . ILE A 1 87 ? 9.018 -11.796 -2.015 1.00 95.62 87 ILE A O 1
ATOM 678 N N . GLY A 1 88 ? 7.779 -13.104 -3.359 1.00 94.81 88 GLY A N 1
ATOM 679 C CA . GLY A 1 88 ? 8.834 -13.304 -4.356 1.00 94.81 88 GLY A CA 1
ATOM 680 C C . GLY A 1 88 ? 9.374 -11.984 -4.919 1.00 94.81 88 GLY A C 1
ATOM 681 O O . GLY A 1 88 ? 10.580 -11.772 -4.935 1.00 94.81 88 GLY A O 1
ATOM 682 N N . VAL A 1 89 ? 8.490 -11.047 -5.278 1.00 92.75 89 VAL A N 1
ATOM 683 C CA . VAL A 1 89 ? 8.888 -9.718 -5.787 1.00 92.75 89 VAL A CA 1
ATOM 684 C C . VAL A 1 89 ? 9.669 -8.909 -4.767 1.00 92.75 89 VAL A C 1
ATOM 686 O O . VAL A 1 89 ? 10.622 -8.224 -5.132 1.00 92.75 89 VAL A O 1
ATOM 689 N N . VAL A 1 90 ? 9.246 -8.937 -3.504 1.00 92.62 90 VAL A N 1
ATOM 690 C CA . VAL A 1 90 ? 9.946 -8.220 -2.433 1.00 92.62 90 VAL A CA 1
ATOM 691 C C . VAL A 1 90 ? 11.346 -8.798 -2.241 1.00 92.62 90 VAL A C 1
ATOM 693 O O . VAL A 1 90 ? 12.301 -8.038 -2.117 1.00 92.62 90 VAL A O 1
ATOM 696 N N . LEU A 1 91 ? 11.484 -10.126 -2.264 1.00 91.69 91 LEU A N 1
ATOM 697 C CA . LEU A 1 91 ? 12.784 -10.785 -2.155 1.00 91.69 91 LEU A CA 1
ATOM 698 C C . LEU A 1 91 ? 13.699 -10.442 -3.338 1.00 91.69 91 LEU A C 1
ATOM 700 O O . LEU A 1 91 ? 14.867 -10.148 -3.104 1.00 91.69 91 LEU A O 1
ATOM 704 N N . ASP A 1 92 ? 13.171 -10.362 -4.563 1.00 89.69 92 ASP A N 1
ATOM 705 C CA . ASP A 1 92 ? 13.930 -9.935 -5.751 1.00 89.69 92 ASP A CA 1
ATOM 706 C C . ASP A 1 92 ? 14.503 -8.505 -5.635 1.00 89.69 92 ASP A C 1
ATOM 708 O O . ASP A 1 92 ? 15.410 -8.152 -6.381 1.00 89.69 92 ASP A O 1
ATOM 712 N N . HIS A 1 93 ? 13.995 -7.666 -4.722 1.00 81.69 93 HIS A N 1
ATOM 713 C CA . HIS A 1 93 ? 14.516 -6.310 -4.478 1.00 81.69 93 HIS A CA 1
ATOM 714 C C . HIS A 1 93 ? 15.632 -6.250 -3.422 1.00 81.69 93 HIS A C 1
ATOM 716 O O . HIS A 1 93 ? 16.211 -5.184 -3.212 1.00 81.69 93 HIS A O 1
ATOM 722 N N . ILE A 1 94 ? 15.911 -7.354 -2.724 1.00 78.62 94 ILE A N 1
ATOM 723 C CA . ILE A 1 94 ? 16.907 -7.422 -1.640 1.00 78.62 94 ILE A CA 1
ATOM 724 C C . ILE A 1 94 ? 18.218 -8.073 -2.118 1.00 78.62 94 ILE A C 1
ATOM 726 O O . ILE A 1 94 ? 19.264 -7.857 -1.500 1.00 78.62 94 ILE A O 1
ATOM 730 N N . VAL A 1 95 ? 18.167 -8.863 -3.195 1.00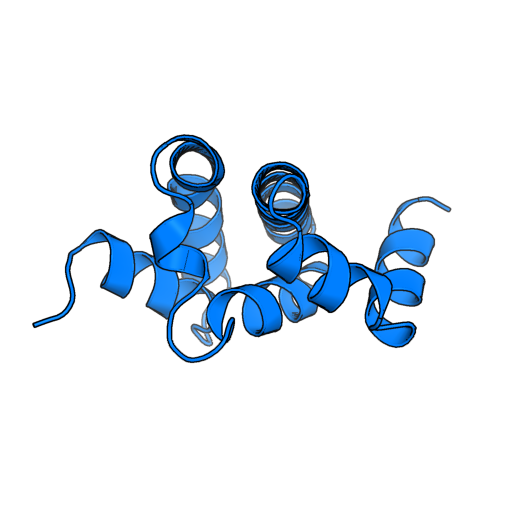 56.84 95 VAL A N 1
ATOM 731 C CA . VAL A 1 95 ? 19.289 -9.655 -3.736 1.00 56.84 95 VAL A CA 1
ATOM 732 C C . VAL A 1 95 ? 19.912 -8.965 -4.943 1.00 56.84 95 VAL A C 1
ATOM 734 O O . VAL A 1 95 ? 21.161 -8.9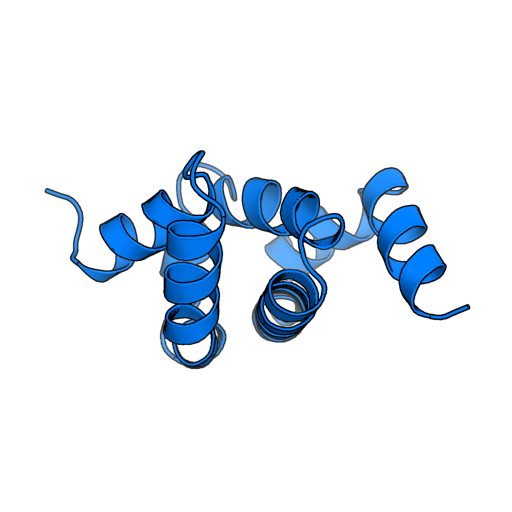67 -5.024 1.00 56.84 95 VAL A O 1
#

Foldseek 3Di:
DDDPLLVLLVQCQPPDVVSVLVSLVVCLVCLQVPVVSCCPPNNPSLVSLLVCCPPDVSSVVSSVSSLVSNCVDVSSVCVQVVCVVSVVSVVVVVD

Secondary structure (DSSP, 8-state):
---HHHHHHHGGG-SSHHHHHHHHHHHTTHHHH-GGGGGHHHHHHHHHHHHHTTS-HHHHHHHHHHHHHHTTSHHHHHHHHT-HHHHHHHHHTT-